Protein AF-A0A366W7M2-F1 (afdb_monomer)

Structure (mmCIF, N/CA/C/O backbone):
data_AF-A0A366W7M2-F1
#
_entry.id   AF-A0A366W7M2-F1
#
loop_
_atom_site.group_PDB
_atom_site.id
_atom_site.type_symbol
_atom_site.label_atom_id
_atom_site.label_alt_id
_atom_site.label_comp_id
_atom_site.label_asym_id
_atom_site.label_entity_id
_atom_site.label_seq_id
_atom_site.pdbx_PDB_ins_code
_atom_site.Cartn_x
_atom_site.Cartn_y
_atom_site.Cartn_z
_atom_site.occupancy
_atom_site.B_iso_or_equiv
_atom_site.auth_seq_id
_atom_site.auth_comp_id
_atom_site.auth_asym_id
_atom_site.auth_atom_id
_atom_site.pdbx_PDB_model_num
ATOM 1 N N . MET A 1 1 ? 8.972 1.816 13.975 1.00 88.31 1 MET A N 1
ATOM 2 C CA . MET A 1 1 ? 7.991 1.497 12.915 1.00 88.31 1 MET A CA 1
ATOM 3 C C . MET A 1 1 ? 6.552 1.718 13.380 1.00 88.31 1 MET A C 1
ATOM 5 O O . MET A 1 1 ? 5.850 2.407 12.661 1.00 88.31 1 MET A O 1
ATOM 9 N N . GLN A 1 2 ? 6.138 1.275 14.580 1.00 96.94 2 GLN A N 1
ATOM 10 C CA . GLN A 1 2 ? 4.740 1.393 15.052 1.00 96.94 2 GLN A CA 1
ATOM 11 C C . GLN A 1 2 ? 4.080 2.768 14.837 1.00 96.94 2 GLN A C 1
ATOM 13 O O . GLN A 1 2 ? 3.072 2.837 14.154 1.00 96.94 2 GLN A O 1
ATOM 18 N N . ARG A 1 3 ? 4.694 3.870 15.292 1.00 97.38 3 ARG A N 1
ATOM 19 C CA . ARG A 1 3 ? 4.130 5.224 15.105 1.00 97.38 3 ARG A CA 1
ATOM 20 C C . ARG A 1 3 ? 3.799 5.558 13.642 1.00 97.38 3 ARG A C 1
ATOM 22 O O . ARG A 1 3 ? 2.785 6.183 13.369 1.00 97.38 3 ARG A O 1
ATOM 29 N N . GLY A 1 4 ? 4.643 5.131 12.700 1.00 95.56 4 GLY A N 1
ATOM 30 C CA . GLY A 1 4 ? 4.385 5.326 11.270 1.00 95.56 4 GLY A CA 1
ATOM 31 C C . GLY A 1 4 ? 3.217 4.477 10.762 1.00 95.56 4 GLY A C 1
ATOM 32 O O . GLY A 1 4 ? 2.452 4.937 9.921 1.00 95.56 4 GLY A O 1
ATOM 33 N N . ALA A 1 5 ? 3.041 3.269 11.305 1.00 96.94 5 ALA A N 1
ATOM 34 C CA . ALA A 1 5 ? 1.884 2.429 11.008 1.00 96.94 5 ALA A CA 1
ATOM 35 C C . ALA A 1 5 ? 0.586 3.032 11.565 1.00 96.94 5 ALA A C 1
ATOM 37 O O . ALA A 1 5 ? -0.428 3.013 10.875 1.00 96.94 5 ALA A O 1
ATOM 38 N N . ASP A 1 6 ? 0.627 3.626 12.761 1.00 97.69 6 ASP A N 1
ATOM 39 C CA . ASP A 1 6 ? -0.522 4.315 13.362 1.00 97.69 6 ASP A CA 1
ATOM 40 C C . ASP A 1 6 ? -0.939 5.535 12.518 1.00 97.69 6 ASP A C 1
ATOM 42 O O . ASP A 1 6 ? -2.127 5.792 12.308 1.00 97.69 6 ASP A O 1
ATOM 46 N N . ASP A 1 7 ? 0.044 6.265 11.978 1.00 96.94 7 ASP A N 1
ATOM 47 C CA . ASP A 1 7 ? -0.183 7.382 11.061 1.00 96.94 7 ASP A CA 1
ATOM 48 C C . ASP A 1 7 ? -0.814 6.918 9.735 1.00 96.94 7 ASP A C 1
ATOM 50 O O . ASP A 1 7 ? -1.786 7.525 9.278 1.00 96.94 7 ASP A O 1
ATOM 54 N N . MET A 1 8 ? -0.331 5.812 9.154 1.00 95.56 8 MET A N 1
ATOM 55 C CA . MET A 1 8 ? -0.957 5.198 7.974 1.00 95.56 8 MET A CA 1
ATOM 56 C C . MET A 1 8 ? -2.384 4.730 8.265 1.00 95.56 8 MET A C 1
ATOM 58 O O . MET A 1 8 ? -3.290 5.034 7.495 1.00 95.56 8 MET A O 1
ATOM 62 N N . ALA A 1 9 ? -2.604 4.024 9.377 1.00 96.25 9 ALA A N 1
ATOM 63 C CA . ALA A 1 9 ? -3.910 3.494 9.761 1.00 96.25 9 ALA A CA 1
ATOM 64 C C . ALA A 1 9 ? -4.950 4.609 9.929 1.00 96.25 9 ALA A C 1
ATOM 66 O O . ALA A 1 9 ? -6.086 4.462 9.479 1.00 96.25 9 ALA A O 1
ATOM 67 N N . ARG A 1 10 ? -4.550 5.747 10.511 1.00 97.44 10 ARG A N 1
ATOM 68 C CA . ARG A 1 10 ? -5.397 6.942 10.609 1.00 97.44 10 ARG A CA 1
ATOM 69 C C . ARG A 1 10 ? -5.743 7.512 9.233 1.00 97.44 10 ARG A C 1
ATOM 71 O O . ARG A 1 10 ? -6.901 7.849 9.002 1.00 97.44 10 ARG A O 1
ATOM 78 N N . GLY A 1 11 ? -4.768 7.594 8.327 1.00 97.06 11 GLY A N 1
ATOM 79 C CA . GLY A 1 11 ? -5.001 8.021 6.945 1.00 97.06 11 GLY A CA 1
ATOM 80 C C . GLY A 1 11 ? -5.973 7.097 6.208 1.00 97.06 11 GLY A C 1
ATOM 81 O O . GLY A 1 11 ? -6.919 7.575 5.591 1.00 97.06 11 GLY A O 1
ATOM 82 N N . LEU A 1 12 ? -5.804 5.777 6.342 1.00 96.50 12 LEU A N 1
ATOM 83 C CA . LEU A 1 12 ? -6.720 4.782 5.775 1.00 96.50 12 LEU A CA 1
ATOM 84 C C . LEU A 1 12 ? -8.146 4.961 6.321 1.00 96.50 12 LEU A C 1
ATOM 86 O O . LEU A 1 12 ? -9.089 5.031 5.537 1.00 96.50 12 LEU A O 1
ATOM 90 N N . THR A 1 13 ? -8.314 5.148 7.635 1.00 96.75 13 THR A N 1
ATOM 91 C CA . THR A 1 13 ? -9.635 5.442 8.220 1.00 96.75 13 THR A CA 1
ATOM 92 C C . THR A 1 13 ? -10.261 6.693 7.605 1.00 96.75 13 THR A C 1
ATOM 94 O O . THR A 1 13 ? -11.436 6.680 7.250 1.00 96.75 13 THR A O 1
ATOM 97 N N . GLN A 1 14 ? -9.493 7.775 7.463 1.00 98.06 14 GLN A N 1
ATOM 98 C CA . GLN A 1 14 ? -9.994 9.039 6.911 1.00 98.06 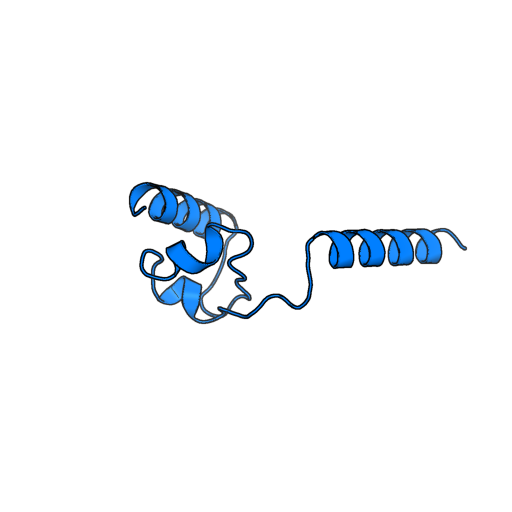14 GLN A CA 1
ATOM 99 C C . GLN A 1 14 ? -10.377 8.937 5.431 1.00 98.06 14 GLN A C 1
ATOM 101 O O . GLN A 1 14 ? -11.316 9.601 5.002 1.00 98.06 14 GLN A O 1
ATOM 106 N N . LEU A 1 15 ? -9.685 8.089 4.668 1.00 96.75 15 LEU A N 1
ATOM 107 C CA . LEU A 1 15 ? -10.019 7.775 3.277 1.00 96.75 15 LEU A CA 1
ATOM 108 C C . LEU A 1 15 ? -11.216 6.817 3.150 1.00 96.75 15 LEU A C 1
ATOM 110 O O . LEU A 1 15 ? -11.641 6.530 2.035 1.00 96.75 15 LEU A O 1
ATOM 114 N N . GLY A 1 16 ? -11.766 6.332 4.269 1.00 96.75 16 GLY A N 1
ATOM 115 C CA . GLY A 1 16 ? -12.912 5.425 4.292 1.00 96.75 16 GLY A CA 1
ATOM 116 C C . GLY A 1 16 ? -12.574 3.973 3.951 1.00 96.75 16 GLY A C 1
ATOM 117 O O . GLY A 1 16 ? -13.495 3.210 3.664 1.00 96.75 16 GLY A O 1
ATOM 118 N N . PHE A 1 17 ? -11.291 3.593 4.000 1.00 97.00 17 PHE A N 1
ATOM 119 C CA . PHE A 1 17 ? -10.820 2.245 3.668 1.00 97.00 17 PHE A CA 1
ATOM 120 C C . PHE A 1 17 ? -11.521 1.186 4.524 1.00 97.00 17 PHE A C 1
ATOM 122 O O . PHE A 1 17 ? -11.560 1.290 5.754 1.00 97.00 17 PHE A O 1
ATOM 129 N N . GLN A 1 18 ? -12.035 0.152 3.869 1.00 96.31 18 GLN A N 1
ATOM 130 C CA . GLN A 1 18 ? -12.720 -0.976 4.483 1.00 96.31 18 GLN A CA 1
ATOM 131 C C . GLN A 1 18 ? -11.855 -2.242 4.457 1.00 96.31 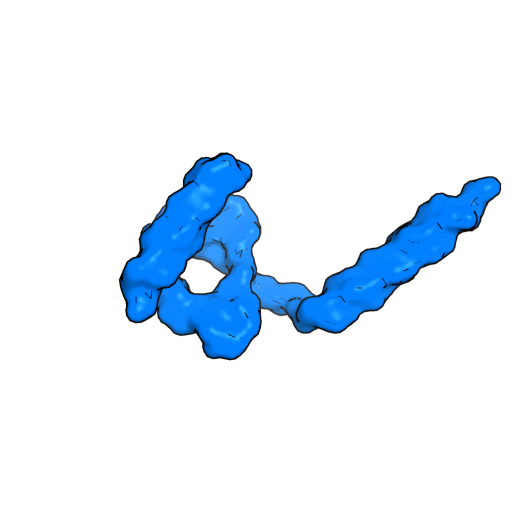18 GLN A C 1
ATOM 133 O O . GLN A 1 18 ? -10.950 -2.383 3.629 1.00 96.31 18 GLN A O 1
ATOM 138 N N . PRO A 1 19 ? -12.117 -3.207 5.354 1.00 94.94 19 PRO A N 1
ATOM 139 C CA . PRO A 1 19 ? -11.479 -4.512 5.273 1.00 94.94 19 PRO A CA 1
ATOM 140 C C . PRO A 1 19 ? -11.754 -5.179 3.921 1.00 94.94 19 PRO A C 1
ATOM 142 O O . PRO A 1 19 ? -12.904 -5.309 3.508 1.00 94.94 19 PRO A O 1
ATOM 145 N N . GLY A 1 20 ? -10.692 -5.631 3.254 1.00 95.62 20 GLY A N 1
ATOM 146 C CA . GLY A 1 20 ? -10.768 -6.241 1.924 1.00 95.62 20 GLY A CA 1
ATOM 147 C C . GLY A 1 20 ? -10.515 -5.268 0.771 1.00 95.62 20 GLY A C 1
ATOM 148 O O . GLY A 1 20 ? -10.261 -5.731 -0.341 1.00 95.62 20 GLY A O 1
ATOM 149 N N . ASP A 1 21 ? -10.494 -3.956 1.027 1.00 97.19 21 ASP A N 1
ATOM 150 C CA . ASP A 1 21 ? -10.077 -2.989 0.014 1.00 97.19 21 ASP A CA 1
ATOM 151 C C . ASP A 1 21 ? -8.624 -3.257 -0.421 1.00 97.19 21 ASP A C 1
ATOM 153 O O . ASP A 1 21 ? -7.771 -3.557 0.426 1.00 97.19 21 ASP A O 1
ATOM 157 N N . PRO A 1 22 ? -8.309 -3.146 -1.726 1.00 96.38 22 PRO A N 1
ATOM 158 C CA . PRO A 1 22 ? -6.972 -3.425 -2.230 1.00 96.38 22 PRO A CA 1
ATOM 159 C C . PRO A 1 22 ? -5.909 -2.526 -1.595 1.00 96.38 22 PRO A C 1
ATOM 161 O O . PRO A 1 22 ? -5.891 -1.317 -1.819 1.00 96.38 22 PRO A O 1
ATOM 164 N N . LEU A 1 23 ? -4.966 -3.123 -0.866 1.00 96.06 23 LEU A N 1
ATOM 165 C CA . LEU A 1 23 ? -3.846 -2.412 -0.253 1.00 96.06 23 LEU A CA 1
ATOM 166 C C . LEU A 1 23 ? -2.518 -2.955 -0.779 1.00 96.06 23 LEU A C 1
ATOM 168 O O . LEU A 1 23 ? -2.207 -4.135 -0.624 1.00 96.06 23 LEU A O 1
ATOM 172 N N . CYS A 1 24 ? -1.689 -2.086 -1.352 1.00 95.50 24 CYS A N 1
ATOM 173 C CA . CYS A 1 24 ? -0.342 -2.447 -1.782 1.00 95.50 24 CYS A CA 1
ATOM 174 C C . CYS A 1 24 ? 0.702 -1.648 -0.998 1.00 95.50 24 CYS A C 1
ATOM 176 O O . CYS A 1 24 ? 0.713 -0.417 -1.025 1.00 95.50 24 CYS A O 1
ATOM 178 N N . LEU A 1 25 ? 1.595 -2.351 -0.300 1.00 95.06 25 LEU A N 1
ATOM 179 C CA . LEU A 1 25 ? 2.682 -1.739 0.461 1.00 95.06 25 LEU A CA 1
ATOM 180 C C . LEU A 1 25 ? 3.924 -1.599 -0.430 1.00 95.06 25 LEU A C 1
ATOM 182 O O . LEU A 1 25 ? 4.751 -2.505 -0.509 1.00 95.06 25 LEU A O 1
ATOM 186 N N . LEU A 1 26 ? 4.028 -0.460 -1.113 1.00 91.50 26 LEU A N 1
ATOM 187 C CA . LE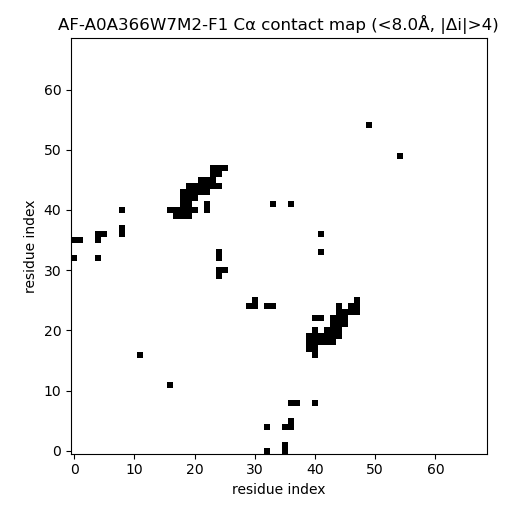U A 1 26 ? 5.065 -0.174 -2.109 1.00 91.50 26 LEU A CA 1
ATOM 188 C C . LEU A 1 26 ? 6.324 0.485 -1.519 1.00 91.50 26 LEU A C 1
ATOM 190 O O . LEU A 1 26 ? 6.314 1.064 -0.432 1.00 91.50 26 LEU A O 1
ATOM 194 N N . GLY A 1 27 ? 7.410 0.444 -2.295 1.00 88.62 27 GLY A N 1
ATOM 195 C CA . GLY A 1 27 ? 8.689 1.079 -1.968 1.00 88.62 27 GLY A CA 1
ATOM 196 C C . GLY A 1 27 ? 9.558 0.259 -1.013 1.00 88.62 27 GLY A C 1
ATOM 197 O O . GLY A 1 27 ? 9.151 -0.783 -0.509 1.00 88.62 27 GLY A O 1
ATOM 198 N N . GLY A 1 28 ? 10.774 0.743 -0.745 1.00 91.31 28 GLY A N 1
ATOM 199 C CA . GLY A 1 28 ? 11.755 0.005 0.065 1.00 91.31 28 GLY A CA 1
ATOM 200 C C . GLY A 1 28 ? 11.333 -0.221 1.520 1.00 91.31 28 GLY A C 1
ATOM 201 O O . GLY A 1 28 ? 11.810 -1.149 2.158 1.00 91.31 28 GLY A O 1
ATOM 202 N N . LEU A 1 29 ? 10.419 0.602 2.041 1.00 92.06 29 LEU A N 1
ATOM 203 C CA . LEU A 1 29 ? 9.939 0.500 3.419 1.00 92.06 29 LEU A CA 1
ATOM 204 C C . LEU A 1 29 ? 8.570 -0.190 3.535 1.00 92.06 29 LEU A C 1
ATOM 206 O O . LEU A 1 29 ? 8.271 -0.764 4.580 1.00 92.06 29 LEU A O 1
ATOM 210 N N . GLY A 1 30 ? 7.746 -0.156 2.483 1.00 92.75 30 GLY A N 1
ATOM 211 C CA . GLY A 1 30 ? 6.361 -0.635 2.504 1.00 92.75 30 GLY A CA 1
ATOM 212 C C . GLY A 1 30 ? 6.201 -2.044 3.086 1.00 92.75 30 GLY A C 1
ATOM 213 O O . GLY A 1 30 ? 5.491 -2.193 4.083 1.00 92.75 30 GLY A O 1
ATOM 214 N N . PRO A 1 31 ? 6.879 -3.074 2.545 1.00 93.38 31 PRO A N 1
ATOM 215 C CA . PRO A 1 31 ? 6.732 -4.453 3.012 1.00 93.38 31 PRO A CA 1
ATOM 216 C C . PRO A 1 31 ? 7.011 -4.639 4.510 1.00 93.38 31 PRO A C 1
ATOM 218 O O . PRO A 1 31 ? 6.393 -5.491 5.149 1.00 93.38 31 PRO A O 1
ATOM 221 N N . HIS A 1 32 ? 7.881 -3.807 5.090 1.00 94.88 32 HIS A N 1
ATOM 222 C CA . HIS A 1 32 ? 8.229 -3.861 6.509 1.00 94.88 32 HIS A CA 1
ATOM 223 C C . HIS A 1 32 ? 7.098 -3.375 7.429 1.00 94.88 32 HIS A C 1
ATOM 225 O O . HIS A 1 32 ? 7.080 -3.740 8.601 1.00 94.88 32 HIS A O 1
ATOM 231 N N . TYR A 1 33 ? 6.124 -2.612 6.921 1.00 95.88 33 TYR A N 1
ATOM 232 C CA . TYR A 1 33 ? 4.969 -2.164 7.708 1.00 95.88 33 TYR A CA 1
ATOM 233 C C . TYR A 1 33 ? 3.880 -3.225 7.886 1.00 95.88 33 TYR A C 1
ATOM 235 O O . TYR A 1 33 ? 3.017 -3.054 8.745 1.00 95.88 33 TYR A O 1
ATOM 243 N N . ALA A 1 34 ? 3.923 -4.337 7.143 1.00 94.94 34 ALA A N 1
ATOM 244 C CA . ALA A 1 34 ? 2.893 -5.374 7.223 1.00 94.94 34 ALA A CA 1
ATOM 245 C C . ALA A 1 34 ? 2.731 -5.949 8.642 1.00 94.94 34 ALA A C 1
ATOM 247 O O . ALA A 1 34 ? 1.619 -6.252 9.048 1.00 94.94 34 ALA A O 1
ATOM 248 N N . GLY A 1 35 ? 3.813 -6.055 9.419 1.00 95.69 35 GLY A N 1
ATOM 249 C CA . GLY A 1 35 ? 3.747 -6.540 10.804 1.00 95.69 35 GLY A CA 1
ATOM 250 C C . GLY A 1 35 ? 3.206 -5.528 11.821 1.00 95.69 35 GLY A C 1
ATOM 251 O O . GLY A 1 35 ? 2.995 -5.893 12.972 1.00 95.69 35 GLY A O 1
ATOM 252 N N . TYR A 1 36 ? 3.009 -4.267 11.424 1.00 96.94 36 TYR A N 1
ATOM 253 C CA . TYR A 1 36 ? 2.632 -3.168 12.322 1.00 96.94 36 TYR A CA 1
ATOM 254 C C . TYR A 1 36 ? 1.244 -2.587 12.017 1.00 96.94 36 TYR A C 1
ATOM 256 O O . TYR A 1 36 ? 0.711 -1.818 12.817 1.00 96.94 36 TYR A O 1
ATOM 264 N N . LEU A 1 37 ? 0.663 -2.929 10.863 1.00 96.00 37 LEU A N 1
ATOM 265 C CA . LEU A 1 37 ? -0.675 -2.502 10.461 1.00 96.00 37 LEU A CA 1
ATOM 266 C C . LEU A 1 37 ? -1.754 -3.390 11.103 1.00 96.00 37 LEU A C 1
ATOM 268 O O . LEU A 1 37 ? -1.567 -4.605 11.203 1.00 96.00 37 LEU A O 1
ATOM 272 N N . PRO A 1 38 ? -2.912 -2.820 11.484 1.00 94.19 38 PRO A N 1
ATOM 273 C CA . PRO A 1 38 ? -4.066 -3.604 11.905 1.00 94.19 38 PRO A CA 1
ATOM 274 C C . PRO A 1 38 ? -4.434 -4.681 10.865 1.00 94.19 38 PRO A C 1
ATOM 276 O O . PRO A 1 38 ? -4.542 -4.352 9.680 1.00 94.19 38 PRO A O 1
ATOM 279 N N . PRO A 1 39 ? -4.703 -5.939 11.274 1.00 95.00 39 PRO A N 1
ATOM 280 C CA . PRO A 1 39 ? -5.002 -7.036 10.345 1.00 95.00 39 PRO A CA 1
ATOM 281 C C . PRO A 1 39 ? -6.168 -6.753 9.391 1.00 95.00 39 PRO A C 1
ATOM 283 O O . PRO A 1 39 ? -6.156 -7.211 8.252 1.00 95.00 39 PRO A O 1
ATOM 286 N N . ALA A 1 40 ? -7.144 -5.954 9.831 1.00 94.56 40 ALA A N 1
ATOM 287 C CA . ALA A 1 40 ? -8.287 -5.538 9.024 1.00 94.56 40 ALA A CA 1
ATOM 288 C C . ALA A 1 40 ? -7.872 -4.839 7.715 1.00 94.56 40 ALA A C 1
ATOM 290 O O . ALA A 1 40 ? -8.422 -5.147 6.661 1.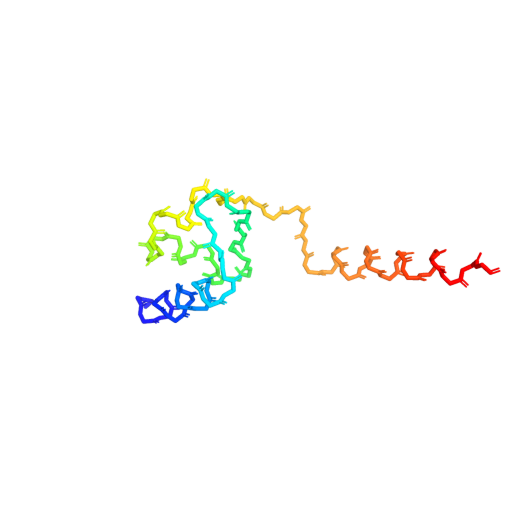00 94.56 40 ALA A O 1
ATOM 291 N N . TYR A 1 41 ? -6.854 -3.973 7.751 1.00 94.75 41 TYR A N 1
ATOM 292 C CA . TYR A 1 41 ? -6.344 -3.300 6.550 1.00 94.75 41 TYR A CA 1
ATOM 293 C C . TYR A 1 41 ? -5.514 -4.218 5.650 1.00 94.75 41 TYR A C 1
ATOM 295 O O . TYR A 1 41 ? -5.335 -3.934 4.471 1.00 94.75 41 TYR A O 1
ATOM 303 N N . LEU A 1 42 ? -5.016 -5.333 6.185 1.00 95.81 42 LEU A N 1
ATOM 304 C CA . LEU A 1 42 ? -4.226 -6.305 5.431 1.00 95.81 42 LEU A CA 1
ATOM 305 C C . LEU A 1 42 ? -5.088 -7.384 4.765 1.00 95.81 42 LEU A C 1
ATOM 307 O O . LEU A 1 42 ? -4.558 -8.165 3.980 1.00 95.81 42 LEU A O 1
ATOM 311 N N . ALA A 1 43 ? -6.398 -7.420 5.029 1.00 95.81 43 ALA A N 1
ATOM 312 C CA . ALA A 1 43 ? -7.312 -8.393 4.431 1.00 95.81 43 ALA A CA 1
ATOM 313 C C . ALA A 1 43 ? -7.363 -8.302 2.894 1.00 95.81 43 ALA A C 1
ATOM 315 O O . ALA A 1 43 ? -7.513 -9.322 2.229 1.00 95.81 43 ALA A O 1
ATOM 316 N N . GLY A 1 44 ? -7.197 -7.097 2.336 1.00 95.19 44 GLY A N 1
ATOM 317 C CA . GLY A 1 44 ? -7.081 -6.855 0.894 1.00 95.19 44 GLY A CA 1
ATOM 318 C C . GLY A 1 44 ? -5.640 -6.647 0.421 1.00 95.19 44 GLY A C 1
ATOM 319 O O . GLY A 1 44 ? -5.421 -6.070 -0.646 1.00 95.19 44 GLY A O 1
ATOM 320 N N . LYS A 1 45 ? -4.634 -7.055 1.214 1.00 95.88 45 LYS A N 1
ATOM 321 C CA . LYS A 1 45 ? -3.230 -6.877 0.834 1.00 95.88 45 LYS A CA 1
ATOM 322 C C . LYS A 1 45 ? -2.943 -7.637 -0.457 1.00 95.88 45 LYS A C 1
ATOM 324 O O . LYS A 1 45 ? -3.192 -8.836 -0.548 1.00 95.88 45 LYS A O 1
ATOM 329 N N . MET A 1 46 ? -2.324 -6.953 -1.411 1.00 95.56 46 MET A N 1
ATOM 330 C CA . MET A 1 46 ? -1.875 -7.562 -2.654 1.00 95.56 46 MET A CA 1
ATOM 331 C C . MET A 1 46 ? -0.498 -7.065 -3.082 1.00 95.56 46 MET A C 1
ATOM 333 O O . MET A 1 46 ? -0.057 -5.971 -2.709 1.00 95.56 46 MET A O 1
ATOM 337 N N . ASP A 1 47 ? 0.166 -7.877 -3.899 1.00 94.31 47 ASP A N 1
ATOM 338 C CA . ASP A 1 47 ? 1.415 -7.492 -4.536 1.00 94.31 47 ASP A CA 1
ATOM 339 C C . ASP A 1 47 ? 1.187 -6.412 -5.594 1.00 94.31 47 ASP A C 1
ATOM 341 O O . ASP A 1 47 ? 0.109 -6.266 -6.183 1.00 94.31 47 ASP A O 1
ATOM 345 N N . ALA A 1 48 ? 2.239 -5.637 -5.831 1.00 93.50 48 ALA A N 1
ATOM 346 C CA . ALA A 1 48 ? 2.249 -4.622 -6.863 1.00 93.50 48 ALA A CA 1
ATOM 347 C C . ALA A 1 48 ? 2.076 -5.265 -8.243 1.00 93.50 48 ALA A C 1
ATOM 349 O O . ALA A 1 48 ? 2.760 -6.230 -8.574 1.00 93.50 48 ALA A O 1
ATOM 350 N N . LYS A 1 49 ? 1.222 -4.682 -9.090 1.00 94.44 49 LYS A N 1
ATOM 351 C CA . LYS A 1 49 ? 1.100 -5.093 -10.503 1.00 94.44 49 LYS A CA 1
ATOM 352 C C . LYS A 1 49 ? 2.246 -4.574 -11.380 1.00 94.44 49 LYS A C 1
ATOM 354 O O . LYS A 1 49 ? 2.384 -5.001 -12.519 1.00 94.44 49 LYS A O 1
ATOM 359 N N . GLY A 1 50 ? 3.027 -3.631 -10.864 1.00 93.62 50 GLY A N 1
ATOM 360 C CA . GLY A 1 50 ? 4.130 -2.975 -11.549 1.00 93.62 50 GLY A CA 1
ATOM 361 C C . GLY A 1 50 ? 4.761 -1.907 -10.661 1.00 93.62 50 GLY A C 1
ATOM 362 O O . GLY A 1 50 ? 4.332 -1.673 -9.528 1.00 93.62 50 GLY A O 1
ATOM 363 N N . SER A 1 51 ? 5.793 -1.260 -11.179 1.00 94.19 51 SER A N 1
ATOM 364 C CA . SER A 1 51 ? 6.459 -0.127 -10.549 1.00 94.19 51 SER A CA 1
ATOM 365 C C . SER A 1 51 ? 5.658 1.173 -10.699 1.00 94.19 51 SER A C 1
ATOM 367 O O . SER A 1 51 ? 4.698 1.269 -11.467 1.00 94.19 51 SER A O 1
ATOM 369 N N . ALA A 1 52 ? 6.100 2.225 -10.003 1.00 92.38 52 ALA A N 1
ATOM 370 C CA . ALA A 1 52 ? 5.550 3.566 -10.191 1.00 92.38 52 ALA A CA 1
ATOM 371 C C . ALA A 1 52 ? 5.707 4.071 -11.642 1.00 92.38 52 ALA A C 1
ATOM 373 O O . ALA A 1 52 ? 4.817 4.757 -12.144 1.00 92.38 52 ALA A O 1
ATOM 374 N N . LEU A 1 53 ? 6.797 3.702 -12.334 1.00 96.38 53 LEU A N 1
ATOM 375 C CA . LEU A 1 53 ? 6.996 4.063 -13.742 1.00 96.38 53 LEU A CA 1
ATOM 376 C C . LEU A 1 53 ? 5.979 3.378 -14.659 1.00 96.38 53 LEU A C 1
ATOM 378 O O . LEU A 1 53 ? 5.462 4.023 -15.568 1.00 96.38 53 LEU A O 1
ATOM 382 N N . ASP A 1 54 ? 5.654 2.107 -14.409 1.00 96.38 54 ASP A N 1
ATOM 383 C CA . ASP A 1 54 ? 4.649 1.387 -15.202 1.00 96.38 54 ASP A CA 1
ATOM 384 C C . ASP A 1 54 ? 3.288 2.089 -15.125 1.00 96.38 54 ASP A C 1
ATOM 386 O O . ASP A 1 54 ? 2.624 2.285 -16.148 1.00 96.38 54 ASP A O 1
ATOM 390 N N . GLY A 1 55 ? 2.916 2.545 -13.922 1.00 93.88 55 GLY A N 1
ATOM 391 C CA . GLY A 1 55 ? 1.724 3.361 -13.695 1.00 93.88 55 GLY A CA 1
ATOM 392 C C . GLY A 1 55 ? 1.773 4.706 -14.427 1.00 93.88 55 GLY A C 1
ATOM 393 O O . GLY A 1 55 ? 0.801 5.073 -15.085 1.00 93.88 55 GLY A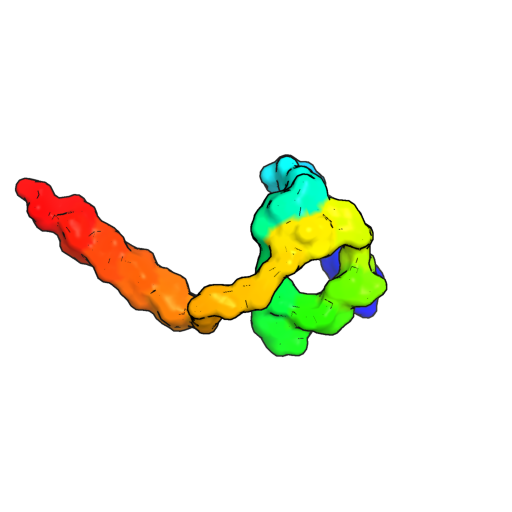 O 1
ATOM 394 N N . ALA A 1 56 ? 2.909 5.412 -14.383 1.00 96.56 56 ALA A N 1
ATOM 395 C CA . ALA A 1 56 ? 3.080 6.690 -15.077 1.00 96.56 56 ALA A CA 1
ATOM 396 C C . ALA A 1 56 ? 2.928 6.552 -16.604 1.00 96.56 56 ALA A C 1
ATOM 398 O O . ALA A 1 56 ? 2.219 7.339 -17.232 1.00 96.56 56 ALA A O 1
ATOM 399 N N . PHE A 1 57 ? 3.529 5.522 -17.207 1.00 97.25 57 PHE A N 1
ATOM 400 C CA . PHE A 1 57 ? 3.366 5.255 -18.637 1.00 97.25 57 PHE A CA 1
ATOM 401 C C . PHE A 1 57 ? 1.946 4.809 -18.999 1.00 97.25 57 PHE A C 1
ATOM 403 O O . PHE A 1 57 ? 1.454 5.163 -20.071 1.00 97.25 57 PHE A O 1
ATOM 410 N N . ALA A 1 58 ? 1.278 4.034 -18.138 1.00 96.56 58 ALA A N 1
ATOM 411 C CA . ALA A 1 58 ? -0.116 3.651 -18.350 1.00 96.56 58 ALA A CA 1
ATOM 412 C C . ALA A 1 58 ? -1.041 4.874 -18.356 1.00 96.56 58 ALA A C 1
ATOM 414 O O . ALA A 1 58 ? -1.875 4.991 -19.253 1.00 96.56 58 ALA A O 1
ATOM 415 N N . LEU A 1 59 ? -0.834 5.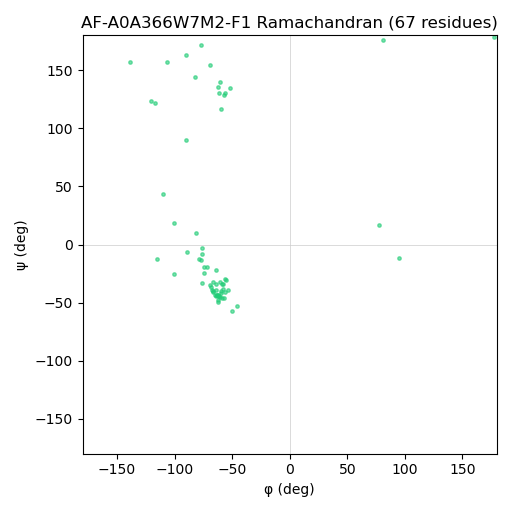802 -17.418 1.00 96.00 59 LEU A N 1
ATOM 416 C CA . LEU A 1 59 ? -1.576 7.057 -17.358 1.00 96.00 59 LEU A CA 1
ATOM 417 C C . LEU A 1 59 ? -1.332 7.913 -18.609 1.00 96.00 59 LEU A C 1
ATOM 419 O O . LEU A 1 59 ? -2.286 8.307 -19.267 1.00 96.00 59 LEU A O 1
ATOM 423 N N . ALA A 1 60 ? -0.070 8.126 -19.002 1.00 96.50 60 ALA A N 1
ATOM 424 C CA . ALA A 1 60 ? 0.258 8.909 -20.198 1.00 96.50 60 ALA A CA 1
ATOM 425 C C . ALA A 1 60 ? -0.382 8.340 -21.479 1.00 96.50 60 ALA A C 1
ATOM 42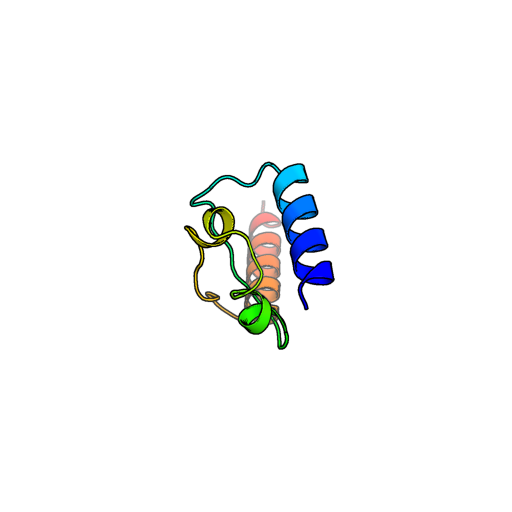7 O O . ALA A 1 60 ? -0.856 9.098 -22.324 1.00 96.50 60 ALA A O 1
ATOM 428 N N . ARG A 1 61 ? -0.434 7.005 -21.618 1.00 96.12 61 ARG A N 1
ATOM 429 C CA . ARG A 1 61 ? -1.137 6.351 -22.734 1.00 96.12 61 ARG A CA 1
ATOM 430 C C . ARG A 1 61 ? -2.641 6.618 -22.705 1.00 96.12 61 ARG A C 1
ATOM 432 O O . ARG A 1 61 ? -3.195 6.920 -23.756 1.00 96.12 61 ARG A O 1
ATOM 439 N N . ALA A 1 62 ? -3.282 6.519 -21.539 1.00 94.31 62 ALA A N 1
ATOM 440 C CA . ALA A 1 62 ? -4.719 6.756 -21.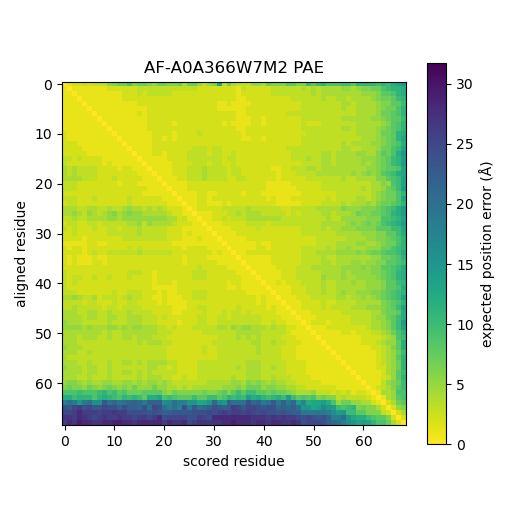401 1.00 94.31 62 ALA A CA 1
ATOM 441 C C . ALA A 1 62 ? -5.098 8.208 -21.747 1.00 94.31 62 ALA A C 1
ATOM 443 O O . ALA A 1 62 ? -6.035 8.431 -22.509 1.00 94.31 62 ALA A O 1
ATOM 444 N N . GLU A 1 63 ? -4.321 9.184 -21.271 1.00 92.00 63 GLU A N 1
ATOM 445 C CA . GLU A 1 63 ? -4.539 10.608 -21.568 1.00 92.00 63 GLU A CA 1
ATOM 446 C C . GLU A 1 63 ? -4.310 10.931 -23.053 1.00 92.00 63 GLU A C 1
ATOM 448 O O . GLU A 1 63 ? -5.094 11.655 -23.666 1.00 92.00 63 GLU A O 1
ATOM 453 N N . HIS A 1 64 ? -3.278 10.349 -23.674 1.00 87.56 64 HIS A N 1
ATOM 454 C CA . HIS A 1 64 ? -3.033 10.536 -25.106 1.00 87.56 64 HIS A CA 1
ATOM 455 C C . HIS A 1 64 ? -4.161 9.951 -25.975 1.00 87.56 64 HIS A C 1
ATOM 457 O O . HIS A 1 64 ? -4.493 10.514 -27.013 1.00 87.56 64 HIS A O 1
ATOM 463 N N . GLN A 1 65 ? -4.769 8.843 -25.542 1.00 75.69 65 GLN A N 1
ATOM 464 C CA . GLN A 1 65 ? -5.890 8.202 -26.236 1.00 75.69 65 GLN A CA 1
ATOM 465 C C . GLN A 1 65 ? -7.218 8.951 -26.027 1.00 75.69 65 GLN A C 1
ATOM 467 O O . GLN A 1 65 ? -8.035 8.997 -26.942 1.00 75.69 65 GLN A O 1
ATOM 472 N N . CYS A 1 66 ? -7.425 9.564 -24.856 1.00 62.53 66 CYS A N 1
ATOM 473 C CA . CYS A 1 66 ? -8.619 10.355 -24.532 1.00 62.53 66 CYS A CA 1
ATOM 474 C C . CYS A 1 66 ? -8.636 11.735 -25.226 1.00 62.53 66 CYS A C 1
ATOM 476 O O . CYS A 1 66 ? -9.701 12.288 -25.481 1.00 62.53 66 CYS A O 1
ATOM 478 N N . GLY A 1 67 ? -7.467 12.276 -25.588 1.00 58.78 67 GLY A N 1
ATOM 479 C CA . GLY A 1 67 ? -7.329 13.539 -26.326 1.00 58.78 67 GLY A CA 1
ATOM 480 C C . GLY A 1 67 ? -7.514 13.448 -27.849 1.00 58.78 67 GLY A C 1
ATOM 481 O O . GLY A 1 67 ? -7.195 14.410 -28.542 1.00 58.78 67 GLY A O 1
ATOM 482 N N . SER A 1 68 ? -7.974 12.311 -28.384 1.00 53.88 68 SER A N 1
ATOM 483 C CA . SER A 1 68 ? -8.164 12.077 -29.828 1.00 53.88 68 SER A CA 1
ATOM 484 C C . SER A 1 68 ? -9.651 12.004 -30.223 1.00 53.88 68 SER A C 1
ATOM 486 O O . SER A 1 68 ? -10.058 11.124 -30.981 1.00 53.88 68 SER A O 1
ATOM 488 N N . ILE A 1 69 ? -10.456 12.922 -29.678 1.00 51.50 69 ILE A N 1
ATOM 489 C CA . ILE A 1 69 ? -11.846 13.205 -30.086 1.00 51.50 69 ILE A CA 1
ATOM 490 C C . ILE A 1 69 ? -11.841 14.525 -30.856 1.00 51.50 69 ILE A C 1
ATOM 492 O O . ILE A 1 69 ? -12.466 14.574 -31.936 1.00 51.50 69 ILE A O 1
#

Foldseek 3Di:
DQVVQVVVQVVCVVVVNFQQPADEQDDPCRVVCPVRHDVSNCNNYDYDPDDPVVVVVVVVVVVVVVPPD

Sequence (69 aa):
MQRGADDMARGLTQLGFQPGDPLCLLGGLGPHYAGYLPPAYLAGKMDAKGSALDGAFALARAEHQCGSI

Mean predicted aligned error: 4.36 Å

Solvent-accessible surface area (backbone atoms only — not comparable to full-atom values): 4177 Å² total; per-residue (Å²): 112,58,71,60,28,53,52,49,52,51,50,39,54,74,74,64,64,51,72,50,44,84,34,63,61,64,71,98,62,26,65,73,43,65,86,50,43,64,66,54,60,51,63,16,53,47,81,74,95,61,54,74,64,55,53,52,53,52,51,55,52,52,54,60,62,67,72,74,122

p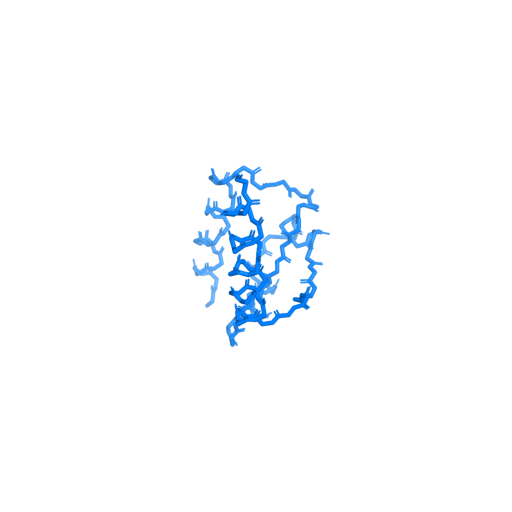LDDT: mean 92.61, std 9.5, range [51.5, 98.06]

Secondary structure (DSSP, 8-state):
-HHHHHHHHHHHHHTT--TTS-B---TTTGGGGGGTS-HHHHTTB---SS-HHHHHHHHHHHHHHHT--

Nearest PDB structures (foldseek):
  6mmx-assembly1_A  TM=4.005E-01  e=8.537E+00  Rattus norvegicus

Radius of gyration: 15.27 Å; Cα contacts (8 Å, |Δi|>4): 53; chains: 1; bounding box: 25×22×45 Å